Protein AF-A0A2R2X0V2-F1 (afdb_monomer)

Organism: Desmodus rotundus (NCBI:txid9430)

Secondary structure (DSSP, 8-state):
-HHHHHHHHHHHHHHHHHHHHHHHT------HHHHHHHHHHHHHHHHHHHHHHHHHHHHHHHHHH-HHHHHHHS-HHHHHHHHHHHHHHHHHHHHHHHHHHHHPPB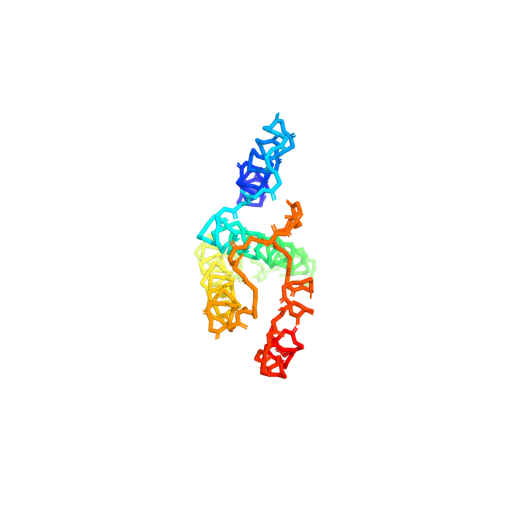SSSS----SS--HHHHHHHBSS--HHHHHHHHH-

pLDDT: mean 72.31, std 12.34, range [48.19, 90.69]

Sequence (140 aa):
LTILSCTDILFTSTTVPKALVNIQSQRRSISYAGCLAQLYFFLTFGDMDIFLLATMAYDRYLAICHPLHYTMIMNRQRCTFLVTVCWTLTSLVAMTHTFLIFRLSFCSKKIIPDFFCDLGPLMQVSCSDTQVNQLVLLFL

InterPro domains:
  IPR000276 G protein-coupled receptor, rhodopsin-like [PF00001] (3-125)
  IPR000276 G protein-coupled receptor, rhodopsin-like [PS00237] (48-64)
  IPR000725 Olfactory receptor [PR00245] (30-41)
  IPR000725 Olfactory receptor [PR00245] (67-79)
  IPR000725 Olfactory receptor [PR00245] (114-130)
  IPR017452 GPCR, rhodopsin-like, 7TM [PS50262] (1-140)

Mean predicted aligned error: 10.14 Å

Structure (mmCIF, N/CA/C/O backbone):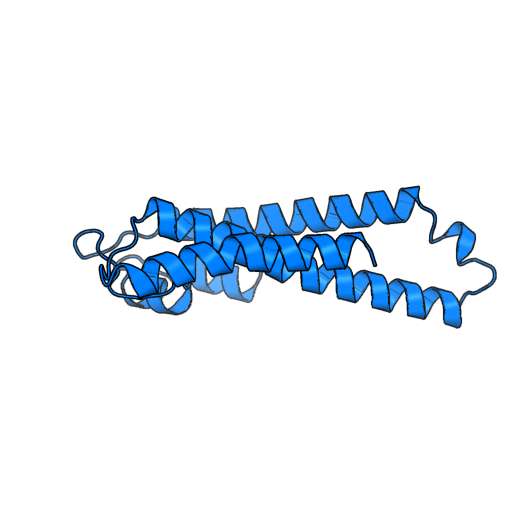
data_AF-A0A2R2X0V2-F1
#
_entry.id   AF-A0A2R2X0V2-F1
#
loop_
_atom_site.group_PDB
_atom_site.id
_atom_site.type_symbol
_atom_site.label_atom_id
_atom_site.label_alt_id
_atom_site.label_comp_id
_atom_site.label_asym_id
_atom_site.label_entity_id
_atom_site.label_seq_id
_atom_site.pdbx_PDB_ins_code
_atom_site.Cartn_x
_atom_site.Cartn_y
_atom_site.Cartn_z
_atom_site.occupancy
_atom_site.B_iso_or_equiv
_atom_site.auth_seq_id
_atom_site.auth_comp_id
_atom_site.auth_asym_id
_atom_site.auth_atom_id
_atom_site.pdbx_PDB_model_num
ATOM 1 N N . LEU A 1 1 ? 13.690 7.454 -4.985 1.00 65.56 1 LEU A N 1
ATOM 2 C CA . LEU A 1 1 ? 14.343 7.447 -3.657 1.00 65.56 1 LEU A CA 1
ATOM 3 C C . LEU A 1 1 ? 13.621 8.342 -2.646 1.00 65.56 1 LEU A C 1
ATOM 5 O O . LEU A 1 1 ? 13.151 7.809 -1.660 1.00 65.56 1 LEU A O 1
ATOM 9 N N . THR A 1 2 ? 13.431 9.645 -2.907 1.00 73.88 2 THR A N 1
ATOM 10 C CA . THR A 1 2 ? 12.785 10.589 -1.959 1.00 73.88 2 THR A CA 1
ATOM 11 C C . THR A 1 2 ? 11.380 10.174 -1.505 1.00 73.88 2 THR A C 1
ATOM 13 O O . THR A 1 2 ? 11.020 10.369 -0.353 1.00 73.88 2 THR A O 1
ATOM 16 N N . ILE A 1 3 ? 10.590 9.581 -2.405 1.00 73.69 3 ILE A N 1
ATOM 17 C CA . ILE A 1 3 ? 9.226 9.131 -2.093 1.00 73.69 3 ILE A CA 1
ATOM 18 C C . ILE A 1 3 ? 9.259 7.933 -1.139 1.00 73.69 3 ILE A C 1
ATOM 20 O O . ILE A 1 3 ? 8.534 7.953 -0.160 1.00 73.69 3 ILE A O 1
ATOM 24 N N . LEU A 1 4 ? 10.158 6.968 -1.363 1.00 75.62 4 LEU A N 1
ATOM 25 C CA . LEU A 1 4 ? 10.350 5.808 -0.484 1.00 75.62 4 LEU A CA 1
ATOM 26 C C . LEU A 1 4 ? 10.748 6.243 0.932 1.00 75.62 4 LEU A C 1
ATOM 28 O O . LEU A 1 4 ? 10.054 5.918 1.883 1.00 75.62 4 LEU A O 1
ATOM 32 N N . SER A 1 5 ? 11.759 7.111 1.058 1.00 77.62 5 SER A N 1
ATOM 33 C CA . SER A 1 5 ? 12.181 7.626 2.368 1.00 77.62 5 SER A CA 1
ATOM 34 C C . SER A 1 5 ? 11.083 8.415 3.087 1.00 77.62 5 SER A C 1
ATOM 36 O O . SER A 1 5 ? 10.989 8.374 4.309 1.00 77.62 5 SER A O 1
ATOM 38 N N . CYS A 1 6 ? 10.244 9.151 2.349 1.00 73.06 6 CYS A N 1
ATOM 39 C CA . CYS A 1 6 ? 9.087 9.811 2.947 1.00 73.06 6 CYS A CA 1
ATOM 40 C C . CYS A 1 6 ? 8.060 8.783 3.433 1.00 73.06 6 CYS A C 1
ATOM 42 O O . CYS A 1 6 ? 7.567 8.934 4.548 1.00 73.06 6 CYS A O 1
ATOM 44 N N . THR A 1 7 ? 7.765 7.749 2.639 1.00 71.81 7 THR A N 1
ATOM 45 C CA . THR A 1 7 ? 6.855 6.655 3.008 1.00 71.81 7 THR A CA 1
ATOM 46 C C . THR A 1 7 ? 7.338 5.928 4.264 1.00 71.81 7 THR A C 1
ATOM 48 O O . THR A 1 7 ? 6.541 5.757 5.178 1.00 71.81 7 THR A O 1
ATOM 51 N N . ASP A 1 8 ? 8.632 5.615 4.378 1.00 74.06 8 ASP A N 1
ATOM 52 C CA . ASP A 1 8 ? 9.235 4.992 5.568 1.00 74.06 8 ASP A CA 1
ATOM 53 C C . ASP A 1 8 ? 9.080 5.847 6.831 1.00 74.06 8 ASP A C 1
ATOM 55 O O . ASP A 1 8 ? 8.710 5.364 7.907 1.00 74.06 8 ASP A O 1
ATOM 59 N N . ILE A 1 9 ? 9.344 7.152 6.710 1.00 76.06 9 ILE A N 1
ATOM 60 C CA . ILE A 1 9 ? 9.207 8.102 7.821 1.00 76.06 9 ILE A CA 1
ATOM 61 C C . ILE A 1 9 ? 7.734 8.248 8.216 1.00 76.06 9 ILE A C 1
ATOM 63 O O . ILE A 1 9 ? 7.417 8.298 9.400 1.00 76.06 9 ILE A O 1
ATOM 67 N N . LEU A 1 10 ? 6.817 8.300 7.250 1.00 68.88 10 LEU A N 1
ATOM 68 C CA . LEU A 1 10 ? 5.376 8.348 7.502 1.00 68.88 10 LEU A CA 1
ATOM 69 C C . LEU A 1 10 ? 4.869 7.052 8.140 1.00 68.88 10 LEU A C 1
ATOM 71 O O . LEU A 1 10 ? 4.081 7.107 9.083 1.00 68.88 10 LEU A O 1
ATOM 75 N N . PHE A 1 11 ? 5.350 5.897 7.692 1.00 66.69 11 PHE A N 1
ATOM 76 C CA . PHE A 1 11 ? 5.005 4.597 8.254 1.00 66.69 11 PHE A CA 1
ATOM 77 C C . PHE A 1 11 ? 5.459 4.474 9.706 1.00 66.69 11 PHE A C 1
ATOM 79 O O . PHE A 1 11 ? 4.659 4.181 10.598 1.00 66.69 11 PHE A O 1
ATOM 86 N N . THR A 1 12 ? 6.731 4.775 9.969 1.00 68.12 12 THR A N 1
ATOM 87 C CA . THR A 1 12 ? 7.276 4.773 11.328 1.00 68.12 12 THR A CA 1
ATOM 88 C C . THR A 1 12 ? 6.577 5.824 12.189 1.00 68.12 12 THR A C 1
ATOM 90 O O . THR A 1 12 ? 6.098 5.502 13.267 1.00 68.12 12 THR A O 1
ATOM 93 N N . SER A 1 13 ? 6.377 7.047 11.703 1.00 71.38 13 SER A N 1
ATOM 94 C CA . SER A 1 13 ? 5.702 8.116 12.452 1.00 71.38 13 SER A CA 1
ATOM 95 C C . SER A 1 13 ? 4.208 7.870 12.702 1.00 71.38 13 SER A C 1
ATOM 97 O O . SER A 1 13 ? 3.654 8.397 13.657 1.00 71.38 13 SER A O 1
ATOM 99 N N . THR A 1 14 ? 3.515 7.061 11.900 1.00 62.59 14 THR A N 1
ATOM 100 C CA . THR A 1 14 ? 2.096 6.736 12.152 1.00 62.59 14 THR A CA 1
ATOM 101 C C . THR A 1 14 ? 1.929 5.501 13.035 1.00 62.59 14 THR A C 1
ATOM 103 O O . THR A 1 14 ? 1.049 5.473 13.899 1.00 62.59 14 THR A O 1
ATOM 106 N N . THR A 1 15 ? 2.804 4.509 12.879 1.00 61.62 15 THR A N 1
ATOM 107 C CA . THR A 1 15 ? 2.723 3.229 13.596 1.00 61.62 15 THR A CA 1
ATOM 108 C C . THR A 1 15 ? 3.404 3.297 14.967 1.00 61.62 15 THR A C 1
ATOM 110 O O . THR A 1 15 ? 2.848 2.842 15.969 1.00 61.62 15 THR A O 1
ATOM 113 N N . VAL A 1 16 ? 4.587 3.918 15.046 1.00 59.00 16 VAL A N 1
ATOM 114 C CA . VAL A 1 16 ? 5.446 3.939 16.242 1.00 59.00 16 VAL A CA 1
ATOM 115 C C . VAL A 1 16 ? 4.850 4.744 17.398 1.00 59.00 16 VAL A C 1
ATOM 117 O O . VAL A 1 16 ? 4.772 4.175 18.483 1.00 59.00 16 VAL A O 1
ATOM 120 N N . PRO A 1 17 ? 4.377 6.000 17.261 1.00 56.38 17 PRO A N 1
ATOM 121 C CA . PRO A 1 17 ? 3.875 6.745 18.417 1.00 56.38 17 PRO A CA 1
ATOM 122 C C . PRO A 1 17 ? 2.566 6.175 18.961 1.00 56.38 17 PRO A C 1
ATOM 124 O O . PRO A 1 17 ? 2.348 6.215 20.168 1.00 56.38 17 PRO A O 1
ATOM 127 N N . LYS A 1 18 ? 1.714 5.580 18.117 1.00 56.12 18 LYS A N 1
ATOM 128 C CA . LYS A 1 18 ? 0.516 4.866 18.582 1.00 56.12 18 LYS A CA 1
ATOM 129 C C . LYS A 1 18 ? 0.871 3.591 19.343 1.00 56.12 18 LYS A C 1
ATOM 131 O O . LYS A 1 18 ? 0.296 3.370 20.405 1.00 56.12 18 LYS A O 1
ATOM 136 N N . ALA A 1 19 ? 1.843 2.814 18.864 1.00 57.09 19 ALA A N 1
ATOM 137 C CA . ALA A 1 19 ? 2.364 1.666 19.602 1.00 57.09 19 ALA A CA 1
ATOM 138 C C . ALA A 1 19 ? 3.015 2.101 20.931 1.00 57.09 19 ALA A C 1
ATOM 140 O O . ALA A 1 19 ? 2.682 1.554 21.977 1.00 57.09 19 ALA A O 1
ATOM 141 N N . LEU A 1 20 ? 3.865 3.135 20.928 1.00 51.31 20 LEU A N 1
ATOM 142 C CA . LEU A 1 20 ? 4.584 3.636 22.110 1.00 51.31 20 LEU A CA 1
ATOM 143 C C . LEU A 1 20 ? 3.657 4.211 23.186 1.00 51.31 20 LEU A C 1
ATOM 145 O O . LEU A 1 20 ? 3.804 3.874 24.360 1.00 51.31 20 LEU A O 1
ATOM 149 N N . VAL A 1 21 ? 2.666 5.022 22.803 1.00 56.91 21 VAL A N 1
ATOM 150 C CA . VAL A 1 21 ? 1.665 5.562 23.742 1.00 56.91 21 VAL A CA 1
ATOM 151 C C . VAL A 1 21 ? 0.825 4.434 24.352 1.00 56.91 21 VAL A C 1
ATOM 153 O O . VAL A 1 21 ? 0.480 4.493 25.534 1.00 56.91 21 VAL A O 1
ATOM 156 N N . ASN A 1 22 ? 0.549 3.375 23.585 1.00 51.22 22 ASN A N 1
ATOM 157 C CA . ASN A 1 22 ? -0.170 2.202 24.075 1.00 51.22 22 ASN A CA 1
ATOM 158 C C . ASN A 1 22 ? 0.666 1.380 25.084 1.00 51.22 22 ASN A C 1
ATOM 160 O O . ASN A 1 22 ? 0.107 0.874 26.055 1.00 51.22 22 ASN A O 1
ATOM 164 N N . ILE A 1 23 ? 2.001 1.301 24.920 1.00 52.81 23 ILE A N 1
ATOM 165 C CA . ILE A 1 23 ? 2.916 0.660 25.898 1.00 52.81 23 ILE A CA 1
ATOM 166 C C . ILE A 1 23 ? 2.983 1.492 27.175 1.00 52.81 23 ILE A C 1
ATOM 168 O O . ILE A 1 23 ? 2.851 0.964 28.279 1.00 52.81 23 ILE A O 1
ATOM 172 N N . GLN A 1 24 ? 3.185 2.801 27.026 1.00 48.19 24 GLN A N 1
ATOM 173 C CA . GLN A 1 24 ? 3.485 3.692 28.142 1.00 48.19 24 GLN A CA 1
ATOM 174 C C . GLN A 1 24 ? 2.273 3.948 29.047 1.00 48.19 24 GLN A C 1
ATOM 176 O O . GLN A 1 24 ? 2.439 4.148 30.247 1.00 48.19 24 GLN A O 1
ATOM 181 N N . SER A 1 25 ? 1.048 3.907 28.510 1.00 53.66 25 SER A N 1
ATOM 182 C CA . SER A 1 25 ? -0.162 4.152 29.304 1.00 53.66 25 SER A CA 1
ATOM 183 C C . SER A 1 25 ? -0.594 2.961 30.171 1.00 53.66 25 SER A C 1
ATOM 185 O O . SER A 1 25 ? -1.514 3.135 30.973 1.00 53.66 25 SER A O 1
ATOM 187 N N . GLN A 1 26 ? -0.030 1.756 29.987 1.00 50.84 26 GLN A N 1
ATOM 188 C CA . GLN A 1 26 ? -0.424 0.508 30.674 1.00 50.84 26 GLN A CA 1
ATOM 189 C C . GLN A 1 26 ? -1.938 0.166 30.597 1.00 50.84 26 GLN A C 1
ATOM 191 O O . GLN A 1 26 ? -2.404 -0.805 31.198 1.00 50.84 26 GLN A O 1
ATOM 196 N N . ARG A 1 27 ? -2.721 0.939 29.827 1.00 48.75 27 ARG A N 1
ATOM 197 C CA . ARG A 1 27 ? -4.138 0.734 29.531 1.00 48.75 27 ARG A CA 1
ATOM 198 C C . ARG A 1 27 ? -4.238 -0.167 28.306 1.00 48.75 27 ARG A C 1
ATOM 200 O O . ARG A 1 27 ? -4.127 0.293 27.178 1.00 48.75 27 ARG A O 1
ATOM 207 N N . ARG A 1 28 ? -4.475 -1.456 28.551 1.00 52.97 28 ARG A N 1
ATOM 208 C CA . ARG A 1 28 ? -4.648 -2.532 27.555 1.00 52.97 28 ARG A CA 1
ATOM 209 C C . ARG A 1 28 ? -5.967 -2.442 26.767 1.00 52.97 28 ARG A C 1
ATOM 211 O O . ARG A 1 28 ? -6.685 -3.427 26.644 1.00 52.97 28 ARG A O 1
ATOM 218 N N . SER A 1 29 ? -6.362 -1.256 26.318 1.00 52.75 29 SER A N 1
ATOM 219 C CA . SER A 1 29 ? -7.627 -1.085 25.602 1.00 52.75 29 SER A CA 1
ATOM 220 C C . SER A 1 29 ? -7.517 0.046 24.591 1.00 52.75 29 SER A C 1
ATOM 222 O O . SER A 1 29 ? -7.661 1.222 24.937 1.00 52.75 29 SER A O 1
ATOM 224 N N . ILE A 1 30 ? -7.288 -0.313 23.331 1.00 60.72 30 ILE A N 1
ATOM 225 C CA . ILE A 1 30 ? -7.457 0.607 22.212 1.00 60.72 30 ILE A CA 1
ATOM 226 C C . ILE A 1 30 ? -8.950 0.715 21.885 1.00 60.72 30 ILE A C 1
ATOM 228 O O . ILE A 1 30 ? -9.687 -0.272 21.906 1.00 60.72 30 ILE A O 1
ATOM 232 N N . SER A 1 31 ? -9.426 1.925 21.589 1.00 65.62 31 SER A N 1
ATOM 233 C CA . SER A 1 31 ? -10.772 2.082 21.032 1.00 65.62 31 SER A CA 1
ATOM 234 C C . SER A 1 31 ? -10.848 1.365 19.684 1.00 65.62 31 SER A C 1
ATOM 236 O O . SER A 1 31 ? -9.906 1.437 18.894 1.00 65.62 31 SER A O 1
ATOM 238 N N . TYR A 1 32 ? -11.986 0.742 19.383 1.00 64.94 32 TYR A N 1
ATOM 239 C CA . TYR A 1 32 ? -12.240 0.080 18.101 1.00 64.94 32 TYR A CA 1
ATOM 240 C C . TYR A 1 32 ? -11.942 0.988 16.891 1.00 64.94 32 TYR A C 1
ATOM 242 O O . TYR A 1 32 ? -11.307 0.563 15.931 1.00 64.94 32 TYR A O 1
ATOM 250 N N . ALA A 1 33 ? -12.287 2.277 16.978 1.00 66.62 33 ALA A N 1
ATOM 251 C CA . ALA A 1 33 ? -11.960 3.255 15.937 1.00 66.62 33 ALA A CA 1
ATOM 252 C C . ALA A 1 33 ? -10.445 3.527 15.825 1.00 66.62 33 ALA A C 1
ATOM 254 O O . ALA A 1 33 ? -9.925 3.754 14.737 1.00 66.62 33 ALA A O 1
ATOM 255 N N . GLY A 1 34 ? -9.721 3.478 16.947 1.00 69.88 34 GLY A N 1
ATOM 256 C CA . GLY A 1 34 ? -8.265 3.614 16.974 1.00 69.88 34 GLY A CA 1
ATOM 257 C C . GLY A 1 34 ? -7.541 2.405 16.378 1.00 69.88 34 GLY A C 1
ATOM 258 O O . GLY A 1 34 ? -6.532 2.601 15.707 1.00 69.88 34 GLY A O 1
ATOM 259 N N . CYS A 1 35 ? -8.092 1.207 16.599 1.00 72.62 35 CYS A N 1
ATOM 260 C CA . CYS A 1 35 ? -7.669 -0.075 16.030 1.00 72.62 35 CYS A CA 1
ATOM 261 C C . CYS A 1 35 ? -7.791 -0.046 14.495 1.00 72.62 35 CYS A C 1
ATOM 263 O O . CYS A 1 35 ? -6.804 -0.241 13.792 1.00 72.62 35 CYS A O 1
ATOM 265 N N . LEU A 1 36 ? -8.977 0.317 13.983 1.00 71.50 36 LEU A N 1
ATOM 266 C CA . LEU A 1 36 ? -9.252 0.426 12.545 1.00 71.50 36 LEU A CA 1
ATOM 267 C C . LEU A 1 36 ? -8.345 1.447 11.853 1.00 71.50 36 LEU A C 1
ATOM 269 O O . LEU A 1 36 ? -7.791 1.158 10.799 1.00 71.50 36 LEU A O 1
ATOM 273 N N . ALA A 1 37 ? -8.156 2.624 12.458 1.00 74.94 37 ALA A N 1
ATOM 274 C CA . ALA A 1 37 ? -7.269 3.637 11.896 1.00 74.94 37 ALA A CA 1
ATOM 275 C C . ALA A 1 37 ? -5.814 3.145 11.822 1.00 74.94 37 ALA A C 1
ATOM 277 O O . ALA A 1 37 ? -5.160 3.331 10.803 1.00 74.94 37 ALA A O 1
ATOM 278 N N . GLN A 1 38 ? -5.309 2.501 12.881 1.00 73.12 38 GLN A N 1
ATOM 279 C CA . GLN A 1 38 ? -3.942 1.972 12.902 1.00 73.12 38 GLN A CA 1
ATOM 280 C C . GLN A 1 38 ? -3.738 0.898 11.835 1.00 73.12 38 GLN A C 1
ATOM 282 O O . GLN A 1 38 ? -2.737 0.929 11.126 1.00 73.12 38 GLN A O 1
ATOM 287 N N . LEU A 1 39 ? -4.699 -0.013 11.698 1.00 76.12 39 LEU A N 1
ATOM 288 C CA . LEU A 1 39 ? -4.628 -1.069 10.706 1.00 76.12 39 LEU A CA 1
ATOM 289 C C . LEU A 1 39 ? -4.679 -0.527 9.270 1.00 76.12 39 LEU A C 1
ATOM 291 O O . LEU A 1 39 ? -3.890 -0.951 8.432 1.00 76.12 39 LEU A 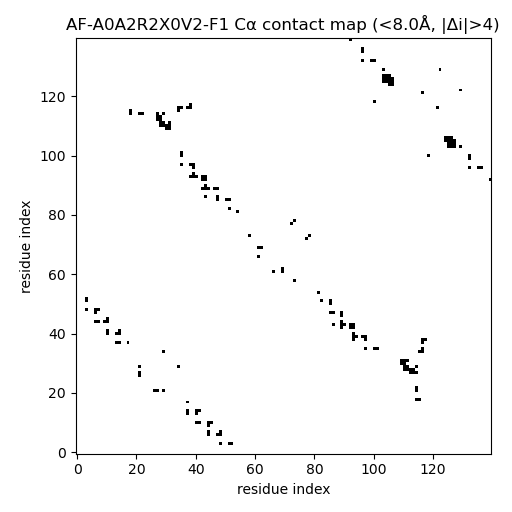O 1
ATOM 295 N N . TYR A 1 40 ? -5.553 0.448 9.002 1.00 79.62 40 TYR A N 1
ATOM 296 C CA . TYR A 1 40 ? -5.634 1.107 7.698 1.00 79.62 40 TYR A CA 1
ATOM 297 C C . TYR A 1 40 ? -4.288 1.716 7.285 1.00 79.62 40 TYR A C 1
ATOM 299 O O . TYR A 1 40 ? -3.811 1.474 6.176 1.00 79.62 40 TYR A O 1
ATOM 307 N N . PHE A 1 41 ? -3.651 2.481 8.180 1.00 78.31 41 PHE A N 1
ATOM 308 C CA . PHE A 1 41 ? -2.345 3.077 7.895 1.00 78.31 41 PHE A CA 1
ATOM 309 C C . PHE A 1 41 ? -1.262 2.014 7.729 1.00 78.31 41 PHE A C 1
ATOM 311 O O . PHE A 1 41 ? -0.466 2.116 6.800 1.00 78.31 41 PHE A O 1
ATOM 318 N N . PHE A 1 42 ? -1.254 0.990 8.584 1.00 79.50 42 PHE A N 1
ATOM 319 C CA . PHE A 1 42 ? -0.267 -0.080 8.515 1.00 79.50 42 PHE A CA 1
ATOM 320 C C . PHE A 1 42 ? -0.291 -0.795 7.158 1.00 79.50 42 PHE A C 1
ATOM 322 O O . PHE A 1 42 ? 0.749 -0.891 6.513 1.00 79.50 42 PHE A O 1
ATOM 329 N N . LEU A 1 43 ? -1.477 -1.209 6.698 1.00 81.00 43 LEU A N 1
ATOM 330 C CA . LEU A 1 43 ? -1.654 -1.845 5.390 1.00 81.00 43 LEU A CA 1
ATOM 331 C C . LEU A 1 43 ? -1.266 -0.893 4.252 1.00 81.00 43 LEU A C 1
ATOM 333 O O . LEU A 1 43 ? -0.412 -1.218 3.437 1.00 81.00 43 LEU A O 1
ATOM 337 N N . THR A 1 44 ? -1.805 0.334 4.251 1.00 82.56 44 THR A N 1
ATOM 338 C CA . THR A 1 44 ? -1.560 1.301 3.165 1.00 82.56 44 THR A CA 1
ATOM 339 C C . THR A 1 44 ? -0.069 1.582 2.973 1.00 82.56 44 THR A C 1
ATOM 341 O O . THR A 1 44 ? 0.416 1.624 1.844 1.00 82.56 44 THR A O 1
ATOM 344 N N . PHE A 1 45 ? 0.663 1.816 4.063 1.00 80.56 45 PHE A N 1
ATOM 345 C CA . PHE A 1 45 ? 2.082 2.153 4.003 1.00 80.56 45 PHE A CA 1
ATOM 346 C C . PHE A 1 45 ? 2.976 0.930 3.779 1.00 80.56 45 PHE A C 1
ATOM 348 O O . PHE A 1 45 ? 3.943 1.047 3.030 1.00 80.56 45 PHE A O 1
ATOM 355 N N . GLY A 1 46 ? 2.648 -0.220 4.379 1.00 82.06 46 GLY A N 1
ATOM 356 C CA . GLY A 1 46 ? 3.381 -1.469 4.162 1.00 82.06 46 GLY A CA 1
ATOM 357 C C . GLY A 1 46 ? 3.319 -1.914 2.702 1.00 82.06 46 GLY A C 1
ATOM 358 O O . GLY A 1 46 ? 4.354 -2.153 2.083 1.00 82.06 46 GLY A O 1
ATOM 359 N N . ASP A 1 47 ? 2.123 -1.907 2.112 1.00 84.44 47 ASP A N 1
ATOM 360 C CA . ASP A 1 47 ? 1.950 -2.227 0.695 1.00 84.44 47 ASP A CA 1
ATOM 361 C C . ASP A 1 47 ? 2.661 -1.196 -0.192 1.00 84.44 47 ASP A C 1
ATOM 363 O O . ASP A 1 47 ? 3.282 -1.544 -1.199 1.00 84.44 47 ASP A O 1
ATOM 367 N N . MET A 1 48 ? 2.615 0.089 0.185 1.00 84.19 48 MET A N 1
ATOM 368 C CA . MET A 1 48 ? 3.265 1.152 -0.585 1.00 84.19 48 MET A CA 1
ATOM 369 C C . MET A 1 48 ? 4.772 0.984 -0.647 1.00 84.19 48 MET A C 1
ATOM 371 O O . MET A 1 48 ? 5.353 1.231 -1.703 1.00 84.19 48 MET A O 1
ATOM 375 N N . ASP A 1 49 ? 5.399 0.568 0.449 1.00 84.31 49 ASP A N 1
ATOM 376 C CA . ASP A 1 49 ? 6.830 0.285 0.480 1.00 84.31 49 ASP A CA 1
ATOM 377 C C . ASP A 1 49 ? 7.195 -0.833 -0.509 1.00 84.31 49 ASP A C 1
ATOM 379 O O . ASP A 1 49 ? 8.054 -0.650 -1.376 1.00 84.31 49 ASP A O 1
ATOM 383 N N . ILE A 1 50 ? 6.441 -1.938 -0.485 1.00 85.69 50 ILE A N 1
ATOM 384 C CA . ILE A 1 50 ? 6.635 -3.087 -1.382 1.00 85.69 50 ILE A CA 1
ATOM 385 C C . ILE A 1 50 ? 6.463 -2.678 -2.849 1.00 85.69 50 ILE A C 1
ATOM 387 O O . ILE A 1 50 ? 7.315 -2.990 -3.689 1.00 85.69 50 ILE A O 1
ATOM 391 N N . PHE A 1 51 ? 5.393 -1.950 -3.182 1.00 84.88 51 PHE A N 1
ATOM 392 C CA . PHE A 1 51 ? 5.181 -1.472 -4.548 1.00 84.88 51 PHE A CA 1
ATOM 393 C C . PHE A 1 51 ? 6.282 -0.503 -4.983 1.00 84.88 51 PHE A C 1
ATOM 395 O O . PHE A 1 51 ? 6.787 -0.611 -6.102 1.00 84.88 51 PHE A O 1
ATOM 402 N N . LEU A 1 52 ? 6.709 0.421 -4.119 1.00 85.19 52 LEU A N 1
ATOM 403 C CA . LEU A 1 52 ? 7.790 1.350 -4.439 1.00 85.19 52 LEU A CA 1
ATOM 404 C C . LEU A 1 52 ? 9.118 0.611 -4.653 1.00 85.19 52 LEU A C 1
ATOM 406 O O . LEU A 1 52 ? 9.809 0.906 -5.630 1.00 85.19 52 LEU A O 1
ATOM 410 N N . LEU A 1 53 ? 9.446 -0.390 -3.836 1.00 88.00 53 LEU A N 1
ATOM 411 C CA . LEU A 1 53 ? 10.610 -1.257 -4.037 1.00 88.00 53 LEU A CA 1
ATOM 412 C C . LEU A 1 53 ? 10.538 -2.005 -5.375 1.00 88.00 53 LEU A C 1
ATOM 414 O O . LEU A 1 53 ? 11.513 -2.000 -6.130 1.00 88.00 53 LEU A O 1
ATOM 418 N N . ALA A 1 54 ? 9.378 -2.568 -5.723 1.00 88.06 54 ALA A N 1
ATOM 419 C CA . ALA A 1 54 ? 9.166 -3.227 -7.011 1.00 88.06 54 ALA A CA 1
ATOM 420 C C . ALA A 1 54 ? 9.356 -2.255 -8.188 1.00 88.06 54 ALA A C 1
ATOM 422 O O . ALA A 1 54 ? 10.036 -2.585 -9.161 1.00 88.06 54 ALA A O 1
ATOM 423 N N . THR A 1 55 ? 8.833 -1.027 -8.092 1.00 86.69 55 THR A N 1
ATOM 424 C CA . THR A 1 55 ? 9.052 -0.009 -9.135 1.00 86.69 55 THR A CA 1
ATOM 425 C C . THR A 1 55 ? 10.516 0.404 -9.258 1.00 86.69 55 THR A C 1
ATOM 427 O O . THR A 1 55 ? 10.987 0.603 -10.376 1.00 86.69 55 THR A O 1
ATOM 430 N N . MET A 1 56 ? 11.270 0.477 -8.154 1.00 87.56 56 MET A N 1
ATOM 431 C CA . MET A 1 56 ? 12.713 0.735 -8.201 1.00 87.56 56 MET A CA 1
ATOM 432 C C . MET A 1 56 ? 13.489 -0.430 -8.820 1.00 87.56 56 MET A C 1
ATOM 434 O O . MET A 1 56 ? 14.413 -0.203 -9.599 1.00 87.56 56 MET A O 1
ATOM 438 N N . ALA A 1 57 ? 13.115 -1.673 -8.515 1.00 88.88 57 ALA A N 1
ATOM 439 C CA . ALA A 1 57 ? 13.712 -2.848 -9.142 1.00 88.88 57 ALA A CA 1
ATOM 440 C C . ALA A 1 57 ? 13.436 -2.868 -10.655 1.00 88.88 57 ALA A C 1
ATOM 442 O O . ALA A 1 57 ? 14.343 -3.109 -11.452 1.00 88.88 57 ALA A O 1
ATOM 443 N N . TYR A 1 58 ? 12.209 -2.529 -11.056 1.00 86.31 58 TYR A N 1
ATOM 444 C CA . TYR A 1 58 ? 11.818 -2.411 -12.458 1.00 86.31 58 TYR A CA 1
ATOM 445 C C . TYR A 1 58 ? 12.563 -1.280 -13.186 1.00 86.31 58 TYR A C 1
ATOM 447 O O . TYR A 1 58 ? 13.032 -1.467 -14.307 1.00 86.31 58 TYR A O 1
ATOM 455 N N . ASP A 1 59 ? 12.745 -0.131 -12.532 1.00 86.31 59 ASP A N 1
ATOM 456 C CA . ASP A 1 59 ? 13.579 0.973 -13.019 1.00 86.31 59 ASP A CA 1
ATOM 457 C C . ASP A 1 59 ? 15.015 0.511 -13.308 1.00 86.31 59 ASP A C 1
ATOM 459 O O . ASP A 1 59 ? 15.525 0.706 -14.413 1.00 86.31 59 ASP A O 1
ATOM 463 N N . ARG A 1 60 ? 15.648 -0.179 -12.347 1.00 88.69 60 ARG A N 1
ATOM 464 C CA . ARG A 1 60 ? 16.998 -0.740 -12.517 1.00 88.69 60 ARG A CA 1
ATOM 465 C C . ARG A 1 60 ? 17.061 -1.770 -13.644 1.00 88.69 60 ARG A C 1
ATOM 467 O O . ARG A 1 60 ? 18.019 -1.755 -14.412 1.00 88.69 60 ARG A O 1
ATOM 474 N N . TYR A 1 61 ? 16.050 -2.625 -13.773 1.00 88.06 61 TYR A N 1
ATOM 475 C CA . TYR A 1 61 ? 15.964 -3.608 -14.852 1.00 88.06 61 TYR A CA 1
ATOM 476 C C . TYR A 1 61 ? 15.903 -2.937 -16.233 1.00 88.06 61 TYR A C 1
ATOM 478 O O . TYR A 1 61 ? 16.695 -3.265 -17.118 1.00 88.06 61 TYR A O 1
ATOM 486 N N . LEU A 1 62 ? 15.025 -1.943 -16.410 1.00 86.31 62 LEU A N 1
ATOM 487 C CA . LEU A 1 62 ? 14.897 -1.213 -17.673 1.00 86.31 62 LEU A CA 1
ATOM 488 C C . LEU A 1 62 ? 16.169 -0.443 -18.041 1.00 86.31 62 LEU A C 1
ATOM 490 O O . LEU A 1 62 ? 16.525 -0.391 -19.218 1.00 86.31 62 LEU A O 1
ATOM 494 N N . ALA A 1 63 ? 16.864 0.131 -17.055 1.00 87.56 63 ALA A N 1
ATOM 495 C CA . ALA A 1 63 ? 18.122 0.836 -17.286 1.00 87.56 63 ALA A CA 1
ATOM 496 C C . ALA A 1 63 ? 19.220 -0.093 -17.838 1.00 87.56 63 ALA A C 1
ATOM 498 O O . ALA A 1 63 ? 20.017 0.336 -18.670 1.00 87.56 63 ALA A O 1
ATOM 499 N N . ILE A 1 64 ? 19.247 -1.358 -17.399 1.00 90.69 64 ILE A N 1
ATOM 500 C CA . ILE A 1 64 ? 20.242 -2.357 -17.821 1.00 90.69 64 ILE A CA 1
ATOM 501 C C . ILE A 1 64 ? 19.864 -2.978 -19.171 1.00 90.69 64 ILE A C 1
ATOM 503 O O . ILE A 1 64 ? 20.700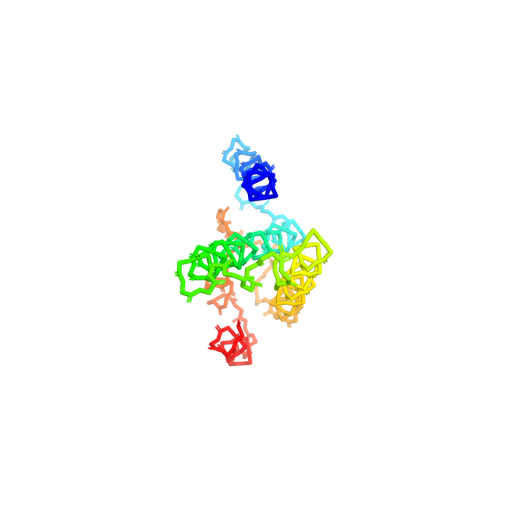 -3.051 -20.070 1.00 90.69 64 ILE A O 1
ATOM 507 N N . CYS A 1 65 ? 18.617 -3.426 -19.332 1.00 90.12 65 CYS A N 1
ATOM 508 C CA . CYS A 1 65 ? 18.192 -4.168 -20.521 1.00 90.12 65 CYS A CA 1
ATOM 509 C C . CYS A 1 65 ? 17.848 -3.266 -21.718 1.00 90.12 65 CYS A C 1
ATOM 511 O O . CYS A 1 65 ? 17.989 -3.695 -22.863 1.00 90.12 65 CYS A O 1
ATOM 513 N N . HIS A 1 66 ? 17.421 -2.019 -21.483 1.00 86.00 66 HIS A N 1
ATOM 514 C CA . HIS A 1 66 ? 16.959 -1.105 -22.535 1.00 86.00 66 HIS A CA 1
ATOM 515 C C . HIS A 1 66 ? 17.487 0.337 -22.377 1.00 86.00 66 HIS A C 1
ATOM 517 O O . HIS A 1 66 ? 16.698 1.287 -22.387 1.00 86.00 66 HIS A O 1
ATOM 523 N N . PRO A 1 67 ? 18.816 0.553 -22.314 1.00 82.88 67 PRO A N 1
ATOM 524 C CA . PRO A 1 67 ? 19.404 1.860 -22.003 1.00 82.88 67 PRO A CA 1
ATOM 525 C C . PRO A 1 67 ? 19.008 2.976 -22.986 1.00 82.88 67 PRO A C 1
ATOM 527 O O . PRO A 1 67 ? 18.768 4.102 -22.559 1.00 82.88 67 PRO A O 1
ATOM 530 N N . LEU A 1 68 ? 18.868 2.680 -24.289 1.00 83.50 68 LEU A N 1
ATOM 531 C CA . LEU A 1 68 ? 18.482 3.688 -25.294 1.00 83.50 68 LEU A CA 1
ATOM 532 C C . LEU A 1 68 ? 17.009 4.122 -25.211 1.00 83.50 68 LEU A C 1
ATOM 534 O O . LEU A 1 68 ? 16.685 5.234 -25.615 1.00 83.50 68 LEU A O 1
ATOM 538 N N . HIS A 1 69 ? 16.116 3.264 -24.712 1.00 83.50 69 HIS A N 1
ATOM 539 C CA . HIS A 1 69 ? 14.685 3.576 -24.579 1.00 83.50 69 HIS A CA 1
ATOM 540 C C . HIS A 1 69 ? 14.297 3.960 -23.148 1.00 83.50 69 HIS A C 1
ATOM 542 O O . HIS A 1 69 ? 13.190 4.446 -22.917 1.00 83.50 69 HIS A O 1
ATOM 548 N N . TYR A 1 70 ? 15.205 3.793 -22.188 1.00 81.50 70 TYR A N 1
ATOM 549 C CA . TYR A 1 70 ? 14.962 4.047 -20.775 1.00 81.50 70 TYR A CA 1
ATOM 550 C C . TYR A 1 70 ? 14.443 5.463 -20.501 1.00 81.50 70 TYR A C 1
ATOM 552 O O . TYR A 1 70 ? 13.457 5.618 -19.791 1.00 81.50 70 TYR A O 1
ATOM 560 N N . THR A 1 71 ? 15.033 6.499 -21.100 1.00 76.94 71 THR A N 1
ATOM 561 C CA . THR A 1 71 ? 14.606 7.897 -20.890 1.00 76.94 71 THR A CA 1
ATOM 562 C C . THR A 1 71 ? 13.237 8.209 -21.499 1.00 76.94 71 THR A C 1
ATOM 564 O O . THR A 1 71 ? 12.533 9.089 -21.004 1.00 76.94 71 THR A O 1
ATOM 567 N N . MET A 1 72 ? 12.829 7.474 -22.539 1.00 78.38 72 MET A N 1
ATOM 568 C CA . MET A 1 72 ? 11.490 7.576 -23.127 1.00 78.38 72 MET A CA 1
ATOM 569 C C . MET A 1 72 ? 10.446 6.845 -22.266 1.00 78.38 72 MET A C 1
ATOM 571 O O . MET A 1 72 ? 9.329 7.332 -22.094 1.00 78.38 72 MET A O 1
ATOM 575 N N . ILE A 1 73 ? 10.814 5.689 -21.704 1.00 76.56 73 ILE A N 1
ATOM 576 C CA . ILE A 1 73 ? 9.930 4.849 -20.884 1.00 76.56 73 ILE A CA 1
ATOM 577 C C . ILE A 1 73 ? 9.777 5.427 -19.467 1.00 76.56 73 ILE A C 1
ATOM 579 O O . ILE A 1 73 ? 8.665 5.496 -18.941 1.00 76.56 73 ILE A O 1
ATOM 583 N N . MET A 1 74 ? 10.872 5.881 -18.858 1.00 79.25 74 MET A N 1
ATOM 584 C CA . MET A 1 74 ? 10.949 6.335 -17.472 1.00 79.25 74 MET A CA 1
ATOM 585 C C . MET A 1 74 ? 11.168 7.852 -17.389 1.00 79.25 74 MET A C 1
ATOM 587 O O . MET A 1 74 ? 12.259 8.347 -17.111 1.00 79.25 74 MET A O 1
ATOM 591 N N . ASN A 1 75 ? 10.092 8.607 -17.619 1.00 84.62 75 ASN A N 1
ATOM 592 C CA . ASN A 1 75 ? 10.061 10.062 -17.436 1.00 84.62 75 ASN A CA 1
ATOM 593 C C . ASN A 1 75 ? 9.425 10.442 -16.080 1.00 84.62 75 ASN A C 1
ATOM 595 O O . ASN A 1 75 ? 8.653 9.676 -15.500 1.00 84.62 75 ASN A O 1
ATOM 599 N N . ARG A 1 76 ? 9.668 11.667 -15.597 1.00 79.88 76 ARG A N 1
ATOM 600 C CA . ARG A 1 76 ? 9.083 12.240 -14.373 1.00 79.88 76 ARG A CA 1
ATOM 601 C C . ARG A 1 76 ? 7.565 12.057 -14.309 1.00 79.88 76 ARG A C 1
ATOM 603 O O . ARG A 1 76 ? 7.064 11.666 -13.263 1.00 79.88 76 ARG A O 1
ATOM 610 N N . GLN A 1 77 ? 6.866 12.267 -15.429 1.00 85.31 77 GLN A N 1
ATOM 611 C CA . GLN A 1 77 ? 5.414 12.071 -15.542 1.00 85.31 77 GLN A CA 1
ATOM 612 C C . GLN A 1 77 ? 4.986 10.616 -15.301 1.00 85.31 77 GLN A C 1
ATOM 614 O O . GLN A 1 77 ? 3.989 10.364 -14.626 1.00 85.31 77 GLN A O 1
ATOM 619 N N . ARG A 1 78 ? 5.748 9.647 -15.824 1.00 83.00 78 ARG A N 1
ATOM 620 C CA . ARG A 1 78 ? 5.496 8.217 -15.599 1.00 83.00 78 ARG A CA 1
ATOM 621 C C . ARG A 1 78 ? 5.772 7.844 -14.152 1.00 83.00 78 ARG A C 1
ATOM 623 O O . ARG A 1 78 ? 4.956 7.162 -13.554 1.00 83.00 78 ARG A O 1
ATOM 630 N N . CYS A 1 79 ? 6.851 8.358 -13.568 1.00 83.88 79 CYS A N 1
ATOM 631 C CA . CYS A 1 79 ? 7.171 8.131 -12.162 1.00 83.88 79 CYS A CA 1
ATOM 632 C C . CYS A 1 79 ? 6.062 8.669 -11.239 1.00 83.88 79 CYS A C 1
ATOM 634 O O . CYS A 1 79 ? 5.593 7.949 -10.364 1.00 83.88 79 CYS A O 1
ATOM 636 N N . THR A 1 80 ? 5.557 9.887 -11.485 1.00 83.94 80 THR A N 1
ATOM 637 C CA . THR A 1 80 ? 4.400 10.420 -10.745 1.00 83.94 80 THR A CA 1
ATOM 638 C C . THR A 1 80 ? 3.142 9.589 -10.963 1.00 83.94 80 THR A C 1
ATOM 640 O O . THR A 1 80 ? 2.430 9.321 -10.002 1.00 83.94 80 THR A O 1
ATOM 643 N N . PHE A 1 81 ? 2.894 9.132 -12.193 1.00 87.56 81 PHE A N 1
ATOM 644 C CA . PHE A 1 81 ? 1.755 8.269 -12.501 1.00 87.56 81 PHE A CA 1
ATOM 645 C C . PHE A 1 81 ? 1.833 6.928 -11.754 1.00 87.56 81 PHE A C 1
ATOM 647 O O . PHE A 1 81 ? 0.870 6.537 -11.102 1.00 87.56 81 PHE A O 1
ATOM 654 N N . LEU A 1 82 ? 2.988 6.255 -11.769 1.00 85.81 82 LEU A N 1
ATOM 655 C CA . LEU A 1 82 ? 3.208 5.016 -11.020 1.00 85.81 82 LEU A CA 1
ATOM 656 C C . LEU A 1 82 ? 2.961 5.215 -9.524 1.00 85.81 82 LEU A C 1
ATOM 658 O O . LEU A 1 82 ? 2.222 4.442 -8.934 1.00 85.81 82 LEU A O 1
ATOM 662 N N . VAL A 1 83 ? 3.485 6.289 -8.931 1.00 86.50 83 VAL A N 1
ATOM 663 C CA . VAL A 1 83 ? 3.263 6.594 -7.508 1.00 86.50 83 VAL A CA 1
ATOM 664 C C . VAL A 1 83 ? 1.780 6.810 -7.208 1.00 86.50 83 VAL A C 1
ATOM 666 O O . VAL A 1 83 ? 1.283 6.296 -6.209 1.00 86.50 83 VAL A O 1
ATOM 669 N N . THR A 1 84 ? 1.050 7.525 -8.071 1.00 87.62 84 THR A N 1
ATOM 670 C CA . THR A 1 84 ? -0.401 7.694 -7.896 1.00 87.62 84 THR A CA 1
ATOM 671 C C . THR A 1 84 ? -1.163 6.377 -8.027 1.00 87.62 84 THR A C 1
ATOM 673 O O . THR A 1 84 ? -2.102 6.136 -7.271 1.00 87.62 84 THR A O 1
ATOM 676 N N . VAL A 1 85 ? -0.748 5.494 -8.938 1.00 89.62 85 VAL A N 1
ATOM 677 C CA . VAL A 1 85 ? -1.350 4.166 -9.101 1.00 89.62 85 VAL A CA 1
ATOM 678 C C . VAL A 1 85 ? -1.069 3.296 -7.879 1.00 89.62 85 VAL A C 1
ATOM 680 O O . VAL A 1 85 ? -2.004 2.719 -7.337 1.00 89.62 85 VAL A O 1
ATOM 683 N N . CYS A 1 86 ? 0.170 3.263 -7.385 1.00 87.56 86 CYS A N 1
ATOM 684 C CA . CYS A 1 86 ? 0.508 2.563 -6.149 1.00 87.56 86 CYS A CA 1
ATOM 685 C C . CYS A 1 86 ? -0.344 3.091 -4.990 1.00 87.56 86 CYS A C 1
ATOM 687 O O . CYS A 1 86 ? -1.027 2.310 -4.343 1.00 87.56 86 CYS A O 1
ATOM 689 N N . TRP A 1 87 ? -0.408 4.414 -4.800 1.00 86.81 87 TRP A N 1
ATOM 690 C CA . TRP A 1 87 ? -1.185 5.021 -3.714 1.00 86.81 87 TRP A CA 1
ATOM 691 C C . TRP A 1 87 ? -2.670 4.665 -3.775 1.00 86.81 87 TRP A C 1
ATOM 693 O O . TRP A 1 87 ? -3.284 4.351 -2.757 1.00 86.81 87 TRP A O 1
ATOM 703 N N . THR A 1 88 ? -3.266 4.727 -4.965 1.00 88.94 88 THR A N 1
ATOM 704 C CA . THR A 1 88 ? -4.684 4.388 -5.142 1.00 88.94 88 THR A CA 1
ATOM 705 C C . THR A 1 88 ? -4.943 2.905 -4.905 1.00 88.94 88 THR A C 1
ATOM 707 O O . THR A 1 88 ? -5.910 2.577 -4.223 1.00 88.94 88 THR A O 1
ATOM 710 N N . LEU A 1 89 ? -4.070 2.023 -5.397 1.00 88.06 89 LEU A N 1
ATOM 711 C CA . LEU A 1 89 ? -4.196 0.581 -5.214 1.00 88.06 89 LEU A CA 1
ATOM 712 C C . LEU A 1 89 ? -4.085 0.191 -3.737 1.00 88.06 89 LEU A C 1
ATOM 714 O O . LEU A 1 89 ? -4.986 -0.463 -3.221 1.00 88.06 89 LEU A O 1
ATOM 718 N N . THR A 1 90 ? -3.050 0.650 -3.034 1.00 86.69 90 THR A N 1
ATOM 719 C CA . THR A 1 90 ? -2.862 0.331 -1.609 1.00 86.69 90 THR A CA 1
ATOM 720 C C . THR A 1 90 ? -3.957 0.919 -0.732 1.00 86.69 90 THR A C 1
ATOM 722 O O . THR A 1 90 ? -4.426 0.261 0.191 1.00 86.69 90 THR A O 1
ATOM 725 N N . SER A 1 91 ? -4.439 2.126 -1.048 1.00 85.19 91 SER A N 1
ATOM 726 C CA . SER A 1 91 ? -5.572 2.725 -0.333 1.00 85.19 91 SER A CA 1
ATOM 727 C C . SER A 1 91 ? -6.853 1.911 -0.525 1.00 85.19 91 SER A C 1
ATOM 729 O O . SER A 1 91 ? -7.613 1.732 0.425 1.00 85.19 91 SER A O 1
ATOM 731 N N . LEU A 1 92 ? -7.106 1.401 -1.737 1.00 87.38 92 LEU A N 1
ATOM 732 C CA . LEU A 1 92 ? -8.253 0.530 -2.010 1.00 87.38 92 LEU A CA 1
ATOM 733 C C . LEU A 1 92 ? -8.139 -0.789 -1.239 1.00 87.38 92 LEU A C 1
ATOM 735 O O . LEU A 1 92 ? -9.091 -1.159 -0.555 1.00 87.38 92 LEU A O 1
ATOM 739 N N . VAL A 1 93 ? -6.976 -1.446 -1.286 1.00 86.69 93 VAL A N 1
ATOM 740 C CA . VAL A 1 93 ? -6.678 -2.681 -0.537 1.00 86.69 93 VAL A CA 1
ATOM 741 C C . VAL A 1 93 ? -6.916 -2.458 0.960 1.00 86.69 93 VAL A C 1
ATOM 743 O O . VAL A 1 93 ? -7.791 -3.090 1.558 1.00 86.69 93 VAL A O 1
ATOM 746 N N . ALA A 1 94 ? -6.258 -1.463 1.555 1.00 84.75 94 ALA A N 1
ATOM 747 C CA . ALA A 1 94 ? -6.409 -1.135 2.968 1.00 84.75 94 ALA A CA 1
ATOM 748 C C . ALA A 1 94 ? -7.860 -0.800 3.344 1.00 84.75 94 ALA A C 1
ATOM 750 O O . ALA A 1 94 ? -8.346 -1.232 4.394 1.00 84.75 94 ALA A O 1
ATOM 751 N N . MET A 1 95 ? -8.589 -0.071 2.491 1.00 82.88 95 MET A N 1
ATOM 752 C CA . MET A 1 95 ? -9.993 0.258 2.733 1.00 82.88 95 MET A CA 1
ATOM 753 C C . MET A 1 95 ? -10.888 -0.984 2.678 1.00 82.88 95 MET A C 1
ATOM 755 O O . MET A 1 95 ? -11.784 -1.104 3.513 1.00 82.88 95 MET A O 1
ATOM 759 N N . THR A 1 96 ? -10.633 -1.932 1.769 1.00 81.69 96 THR A N 1
ATOM 760 C CA . THR A 1 96 ? -11.386 -3.197 1.707 1.00 81.69 96 THR A CA 1
ATOM 761 C C . THR A 1 96 ? -11.168 -4.059 2.949 1.00 81.69 96 THR A C 1
ATOM 763 O O . THR A 1 96 ? -12.154 -4.482 3.556 1.00 81.69 96 THR A O 1
ATOM 766 N N . HIS A 1 97 ? -9.922 -4.230 3.405 1.00 80.00 97 HIS A N 1
ATOM 767 C CA . HIS A 1 97 ? -9.626 -4.942 4.653 1.00 80.00 97 HIS A CA 1
ATOM 768 C C . HIS A 1 97 ? -10.250 -4.250 5.866 1.00 80.00 97 HIS A C 1
ATOM 770 O O . HIS A 1 97 ? -10.910 -4.890 6.685 1.00 80.00 97 HIS A O 1
ATOM 776 N N . THR A 1 98 ? -10.114 -2.925 5.959 1.00 76.25 98 THR A N 1
ATOM 777 C CA . THR A 1 98 ? -10.693 -2.141 7.060 1.00 76.25 98 THR A CA 1
ATOM 778 C C . THR A 1 98 ? -12.219 -2.248 7.069 1.00 76.25 98 THR A C 1
ATOM 780 O O . THR A 1 98 ? -12.825 -2.412 8.127 1.00 76.25 98 THR A O 1
AT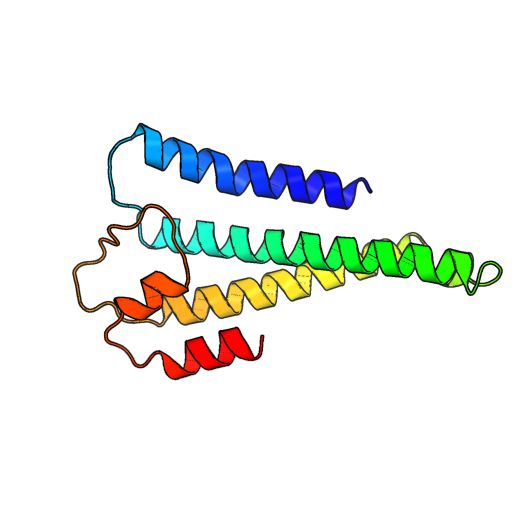OM 783 N N . PHE A 1 99 ? -12.855 -2.203 5.895 1.00 76.81 99 PHE A N 1
ATOM 784 C CA . PHE A 1 99 ? -14.300 -2.349 5.757 1.00 76.81 99 PHE A CA 1
ATOM 785 C C . PHE A 1 99 ? -14.777 -3.751 6.137 1.00 76.81 99 PHE A C 1
ATOM 787 O O . PHE A 1 99 ? -15.773 -3.879 6.847 1.00 76.81 99 PHE A O 1
ATOM 794 N N . LEU A 1 100 ? -14.076 -4.808 5.724 1.00 73.12 100 LEU A N 1
ATOM 795 C CA . LEU A 1 100 ? -14.455 -6.163 6.118 1.00 73.12 100 LEU A CA 1
ATOM 796 C C . LEU A 1 100 ? -14.368 -6.358 7.633 1.00 73.12 100 LEU A C 1
ATOM 798 O O . LEU A 1 100 ? -15.274 -6.931 8.234 1.00 73.12 100 LEU A O 1
ATOM 802 N N . ILE A 1 101 ? -13.336 -5.810 8.267 1.00 69.88 101 ILE A N 1
ATOM 803 C CA . ILE A 1 101 ? -13.184 -5.851 9.725 1.00 69.88 101 ILE A CA 1
ATOM 804 C C . ILE A 1 101 ? -14.251 -5.012 10.422 1.00 69.88 101 ILE A C 1
ATOM 806 O O . ILE A 1 101 ? -14.734 -5.393 11.488 1.00 69.88 101 ILE A O 1
ATOM 810 N N . PHE A 1 102 ? -14.667 -3.900 9.811 1.00 69.00 102 PHE A N 1
ATOM 811 C CA . PHE A 1 102 ? -15.815 -3.128 10.277 1.00 69.00 102 PHE A CA 1
ATOM 812 C C . PHE A 1 102 ? -17.117 -3.945 10.260 1.00 69.00 102 PHE A C 1
ATOM 814 O O . PHE A 1 102 ? -17.995 -3.741 11.097 1.00 69.00 102 PHE A O 1
ATOM 821 N N . ARG A 1 103 ? -17.249 -4.885 9.317 1.00 68.38 103 ARG A N 1
ATOM 822 C CA . ARG A 1 103 ? -18.420 -5.765 9.181 1.00 68.38 103 ARG A CA 1
ATOM 823 C C . ARG A 1 103 ? -18.393 -6.967 10.127 1.00 68.38 103 ARG A C 1
ATOM 825 O O . ARG A 1 103 ? -19.442 -7.581 10.314 1.00 68.38 103 ARG A O 1
ATOM 832 N N . LEU A 1 104 ? -17.249 -7.304 10.727 1.00 67.62 104 LEU A N 1
ATOM 833 C CA . LEU A 1 104 ? -17.160 -8.386 11.709 1.00 67.62 104 LEU A CA 1
ATOM 834 C C . LEU A 1 104 ? -17.910 -8.007 12.997 1.00 67.62 104 LEU A C 1
ATOM 836 O O . LEU A 1 104 ? -17.646 -6.981 13.625 1.00 67.62 104 LEU A O 1
ATOM 840 N N . SER A 1 105 ? -18.833 -8.871 13.422 1.00 60.56 105 SER A N 1
ATOM 841 C CA . SER A 1 105 ? -19.498 -8.770 14.721 1.00 60.56 105 SER A CA 1
ATOM 842 C C . SER A 1 105 ? -18.679 -9.493 15.799 1.00 60.56 105 SER A C 1
ATOM 844 O O . SER A 1 105 ? -18.353 -10.680 15.700 1.00 60.56 105 SER A O 1
ATOM 846 N N . PHE A 1 106 ? -18.327 -8.761 16.857 1.00 65.06 106 PHE A N 1
ATOM 847 C CA . PHE A 1 106 ? -17.588 -9.300 18.001 1.00 65.06 106 PHE A CA 1
ATOM 848 C C . PHE A 1 106 ? -18.557 -9.804 19.072 1.00 65.06 106 PHE A C 1
ATOM 850 O O . PHE A 1 106 ? -19.506 -9.110 19.433 1.00 65.06 106 PHE A O 1
ATOM 857 N N . CYS A 1 107 ? -18.298 -11.004 19.596 1.00 62.00 107 CYS A N 1
ATOM 858 C CA . CYS A 1 107 ? -19.177 -11.672 20.560 1.00 62.00 107 CYS A CA 1
ATOM 859 C C . CYS A 1 107 ? -19.108 -11.109 21.985 1.00 62.00 107 CYS A C 1
ATOM 861 O O . CYS A 1 107 ? -20.010 -11.332 22.787 1.00 62.00 107 CYS A O 1
ATOM 863 N N . SER A 1 108 ? -18.037 -10.386 22.319 1.00 56.41 108 SER A N 1
ATOM 864 C CA . SER A 1 108 ? -17.820 -9.822 23.652 1.00 56.41 108 SER A CA 1
ATOM 865 C C . SER A 1 108 ? -17.675 -8.303 23.589 1.00 56.41 108 SER A C 1
ATOM 867 O O . SER A 1 108 ? -17.306 -7.740 22.557 1.00 56.41 108 SER A O 1
ATOM 869 N N . LYS A 1 109 ? -17.999 -7.625 24.698 1.00 53.25 109 LYS A N 1
ATOM 870 C CA . LYS A 1 109 ? -17.991 -6.158 24.841 1.00 53.25 109 LYS A CA 1
ATOM 871 C C . LYS A 1 109 ? -16.668 -5.568 24.336 1.00 53.25 109 LYS A C 1
ATOM 873 O O . LYS A 1 109 ? -15.713 -5.624 25.090 1.00 53.25 109 LYS A O 1
ATOM 878 N N . LYS A 1 110 ? -16.645 -5.010 23.111 1.00 54.22 110 LYS A N 1
ATOM 879 C CA . LYS A 1 110 ? -15.731 -4.009 22.481 1.00 54.22 110 LYS A CA 1
ATOM 880 C C . LYS A 1 110 ? -14.354 -3.714 23.136 1.00 54.22 110 LYS A C 1
ATOM 882 O O . LYS A 1 110 ? -13.888 -2.579 23.088 1.00 54.22 110 LYS A O 1
ATOM 887 N N . ILE A 1 111 ? -13.696 -4.685 23.750 1.00 50.69 111 ILE A N 1
ATOM 888 C CA . ILE A 1 111 ? -12.432 -4.541 24.471 1.00 50.69 111 ILE A CA 1
ATOM 889 C C . ILE A 1 111 ? -11.551 -5.662 23.941 1.00 50.69 111 ILE A C 1
ATOM 891 O O . ILE A 1 111 ? -11.663 -6.812 24.356 1.00 50.69 111 ILE A O 1
ATOM 895 N N . ILE A 1 112 ? -10.743 -5.315 22.943 1.00 55.69 112 ILE A N 1
ATOM 896 C CA . ILE A 1 112 ? -9.737 -6.195 22.355 1.00 55.69 112 ILE A CA 1
ATOM 897 C C . ILE A 1 112 ? -8.535 -6.142 23.311 1.00 55.69 112 ILE A C 1
ATOM 899 O O . ILE A 1 112 ? -8.008 -5.048 23.522 1.00 55.69 112 ILE A O 1
ATOM 903 N N . PRO A 1 113 ? -8.136 -7.259 23.946 1.00 48.84 113 PRO A N 1
ATOM 904 C CA . PRO A 1 113 ? -7.067 -7.261 24.946 1.00 48.84 113 PRO A CA 1
ATOM 905 C C . PRO A 1 113 ? -5.656 -7.187 24.339 1.00 48.84 113 PRO A C 1
ATOM 907 O O . PRO A 1 113 ? -4.684 -7.143 25.095 1.00 48.84 113 PRO A O 1
ATOM 910 N N . ASP A 1 114 ? -5.536 -7.157 23.008 1.00 51.94 114 ASP A N 1
ATOM 911 C CA . ASP A 1 114 ? -4.256 -7.194 22.308 1.00 51.94 114 ASP A CA 1
ATOM 912 C C . ASP A 1 114 ? -3.653 -5.822 22.000 1.00 51.94 114 ASP A C 1
ATOM 914 O O . ASP A 1 114 ? -4.321 -4.825 21.718 1.00 51.94 114 ASP A O 1
ATOM 918 N N . PHE A 1 115 ? -2.326 -5.809 22.083 1.00 48.94 115 PHE A N 1
ATOM 919 C CA . PHE A 1 115 ? -1.451 -4.649 21.971 1.00 48.94 115 PHE A CA 1
ATOM 920 C C . PHE A 1 115 ? -1.343 -4.099 20.531 1.00 48.94 115 PHE A C 1
ATOM 922 O O . PHE A 1 115 ? -1.067 -2.911 20.347 1.00 48.94 115 PHE A O 1
ATOM 929 N N . PHE A 1 116 ? -1.624 -4.940 19.529 1.00 51.97 116 PHE A N 1
ATOM 930 C CA . PHE A 1 116 ? -1.679 -4.601 18.107 1.00 51.97 116 PHE A CA 1
ATOM 931 C C . PHE A 1 116 ? -3.032 -4.996 17.506 1.00 51.97 116 PHE A C 1
ATOM 933 O O . PHE A 1 116 ? -3.552 -6.077 17.770 1.00 51.97 116 PHE A O 1
ATOM 940 N N . CYS A 1 117 ? -3.589 -4.115 16.673 1.00 59.69 117 CYS A N 1
ATOM 941 C CA . CYS A 1 117 ? -4.751 -4.429 15.849 1.00 59.69 117 CYS A CA 1
ATOM 942 C C . CYS A 1 117 ? -4.281 -5.217 14.621 1.00 59.69 117 CYS A C 1
ATOM 944 O O . CYS A 1 117 ? -3.917 -4.612 13.617 1.00 59.69 117 CYS A O 1
ATOM 946 N N . ASP A 1 118 ? -4.223 -6.541 14.730 1.00 58.88 118 ASP A N 1
ATOM 947 C CA . ASP A 1 118 ? -3.811 -7.435 13.643 1.00 58.88 118 ASP A CA 1
ATOM 948 C C . ASP A 1 118 ? -5.013 -8.270 13.157 1.00 58.88 118 ASP A C 1
ATOM 950 O O . ASP A 1 118 ? -5.873 -8.656 13.956 1.00 58.88 118 ASP A O 1
ATOM 954 N N . LEU A 1 119 ? -5.102 -8.524 11.843 1.00 60.09 119 LEU A N 1
ATOM 955 C CA . LEU A 1 119 ? -6.218 -9.257 11.231 1.00 60.09 119 LEU A CA 1
ATOM 956 C C . LEU A 1 119 ? -6.345 -10.668 11.805 1.00 60.09 119 LEU A C 1
ATOM 958 O O . LEU A 1 119 ? -7.464 -11.114 12.057 1.00 60.09 119 LEU A O 1
ATOM 962 N N . GLY A 1 120 ? -5.219 -11.344 12.042 1.00 60.44 120 GLY A N 1
ATOM 963 C CA . GLY A 1 120 ? -5.183 -12.707 12.576 1.00 60.44 120 GLY A CA 1
ATOM 964 C C . GLY A 1 120 ? -5.940 -12.856 13.905 1.00 60.44 120 GLY A C 1
ATOM 965 O O . GLY A 1 120 ? -6.954 -13.559 13.950 1.00 60.44 120 GLY A O 1
ATOM 966 N N . PRO A 1 121 ? -5.511 -12.177 14.985 1.00 58.81 121 PRO A N 1
ATOM 967 C CA . PRO A 1 121 ? -6.188 -12.257 16.276 1.00 58.81 121 PRO A CA 1
ATOM 968 C C . PRO A 1 121 ? -7.609 -11.677 16.246 1.00 58.81 121 PRO A C 1
ATOM 970 O O . PRO A 1 121 ? -8.484 -12.211 16.925 1.00 58.81 121 PRO A O 1
ATOM 973 N N . LEU A 1 122 ? -7.909 -10.659 15.421 1.00 61.91 122 LEU A N 1
ATOM 974 C CA . LEU A 1 122 ? -9.286 -10.156 15.287 1.00 61.91 122 LEU A CA 1
ATOM 975 C C . LEU A 1 122 ? -10.253 -11.214 14.729 1.00 61.91 122 LEU A C 1
ATOM 977 O O . LEU A 1 122 ? -11.392 -11.298 15.195 1.00 61.91 122 LEU A O 1
ATOM 981 N N . MET A 1 123 ? -9.810 -12.028 13.766 1.00 56.00 123 MET A N 1
ATOM 982 C CA . MET A 1 123 ? -10.619 -13.106 13.180 1.00 56.00 123 MET A CA 1
ATOM 983 C C . MET A 1 123 ? -10.864 -14.263 14.154 1.00 56.00 123 MET A C 1
ATOM 985 O O . MET A 1 123 ? -11.864 -14.964 14.031 1.00 56.00 123 MET A O 1
ATOM 989 N N . GLN A 1 124 ? -9.991 -14.458 15.144 1.00 58.81 124 GLN A N 1
ATOM 990 C CA . GLN A 1 124 ? -10.116 -15.543 16.120 1.00 58.81 124 GLN A CA 1
ATOM 991 C C . GLN A 1 124 ? -11.137 -15.241 17.235 1.00 58.81 124 GLN A C 1
ATOM 993 O O . GLN A 1 124 ? -11.625 -16.157 17.893 1.00 58.81 124 GLN A O 1
ATOM 998 N N . VAL A 1 125 ? -11.477 -13.961 17.442 1.00 59.59 125 VAL A N 1
ATOM 999 C CA . VAL A 1 125 ? -12.385 -13.489 18.511 1.00 59.59 125 VAL A CA 1
ATOM 1000 C C . VAL A 1 125 ? -13.771 -13.090 17.967 1.00 59.59 125 VAL A C 1
ATOM 1002 O O . VAL A 1 125 ? -14.699 -12.806 18.734 1.00 59.59 125 VAL A O 1
ATOM 1005 N N . SER A 1 126 ? -13.954 -13.059 16.644 1.00 62.28 126 SER A N 1
ATOM 1006 C CA . SER A 1 126 ? -15.252 -12.768 16.029 1.00 62.28 126 SER A CA 1
ATOM 1007 C C . SER A 1 126 ? -16.201 -13.962 16.090 1.00 62.28 126 SER A C 1
ATOM 1009 O O . SER A 1 126 ? -15.791 -15.098 15.885 1.00 62.28 126 SER A O 1
ATOM 1011 N N . CYS A 1 127 ? -17.487 -13.691 16.316 1.00 63.84 127 CYS A N 1
ATOM 1012 C CA . CYS A 1 127 ? -18.539 -14.716 16.278 1.00 63.84 127 CYS A CA 1
ATOM 1013 C C . CYS A 1 127 ? -19.232 -14.836 14.919 1.00 63.84 127 CYS A C 1
ATOM 1015 O O . CYS A 1 127 ? -20.088 -15.699 14.744 1.00 63.84 127 CYS A O 1
ATOM 1017 N N . SER A 1 128 ? -18.902 -13.945 13.985 1.00 63.69 128 SER A N 1
ATOM 1018 C CA . SER A 1 128 ? -19.389 -13.999 12.610 1.00 63.69 128 SER A CA 1
ATOM 1019 C C . SER A 1 128 ? -18.499 -14.894 11.757 1.00 63.69 128 SER A C 1
ATOM 1021 O O . SER A 1 128 ? -17.310 -15.036 12.036 1.00 63.69 128 SER A O 1
ATOM 1023 N N . ASP A 1 129 ? -19.069 -15.435 10.685 1.00 63.41 129 ASP A N 1
ATOM 1024 C CA . ASP A 1 129 ? -18.344 -16.246 9.712 1.00 63.41 129 ASP A CA 1
ATOM 1025 C C . ASP A 1 129 ? -17.217 -15.427 9.054 1.00 63.41 129 ASP A C 1
ATOM 1027 O O . ASP A 1 129 ? -17.453 -14.369 8.460 1.00 63.41 129 ASP A O 1
ATOM 1031 N N . THR A 1 130 ? -15.972 -15.881 9.207 1.00 66.69 130 THR A N 1
ATOM 1032 C CA . THR A 1 130 ? -14.766 -15.169 8.761 1.00 66.69 130 THR A CA 1
ATOM 1033 C C . THR A 1 130 ? -14.289 -15.599 7.378 1.00 66.69 130 THR A C 1
ATOM 1035 O O . THR A 1 130 ? -13.338 -15.001 6.869 1.00 66.69 130 THR A O 1
ATOM 1038 N N . GLN A 1 131 ? -14.963 -16.562 6.731 1.00 66.81 131 GLN A N 1
ATOM 1039 C CA . GLN A 1 131 ? -14.563 -17.107 5.427 1.00 66.81 131 GLN A CA 1
ATOM 1040 C C . GLN A 1 131 ? -14.348 -16.029 4.361 1.00 66.81 131 GLN A C 1
ATOM 1042 O O . GLN A 1 131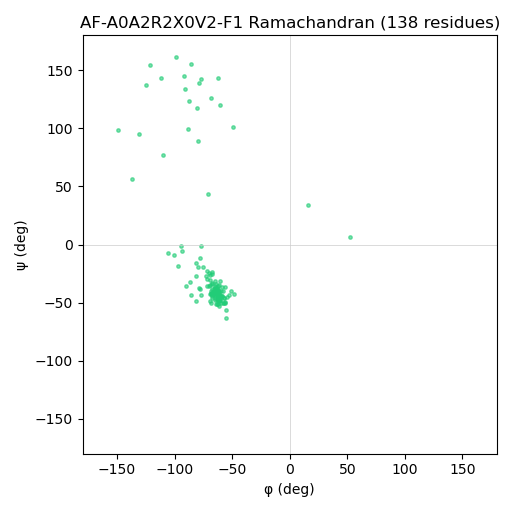 ? -13.355 -16.070 3.641 1.00 66.81 131 GLN A 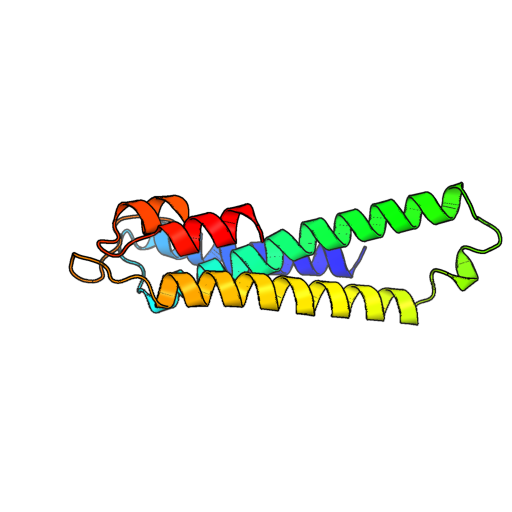O 1
ATOM 1047 N N . VAL A 1 132 ? -15.236 -15.033 4.280 1.00 67.06 132 VAL A N 1
ATOM 1048 C CA . VAL A 1 132 ? -15.125 -13.948 3.288 1.00 67.06 132 VAL A CA 1
ATOM 1049 C C . VAL A 1 132 ? -13.882 -13.092 3.545 1.00 67.06 132 VAL A C 1
ATOM 1051 O O . VAL A 1 132 ? -13.194 -12.720 2.602 1.00 67.06 132 VAL A O 1
ATOM 1054 N N . ASN A 1 133 ? -13.547 -12.825 4.810 1.00 67.62 133 ASN A N 1
ATOM 1055 C CA . ASN A 1 133 ? -12.349 -12.061 5.161 1.00 67.62 133 ASN A CA 1
ATOM 1056 C C . ASN A 1 133 ? -11.071 -12.856 4.925 1.00 67.62 133 ASN A C 1
ATOM 1058 O O . ASN A 1 133 ? -10.088 -12.296 4.463 1.00 67.62 13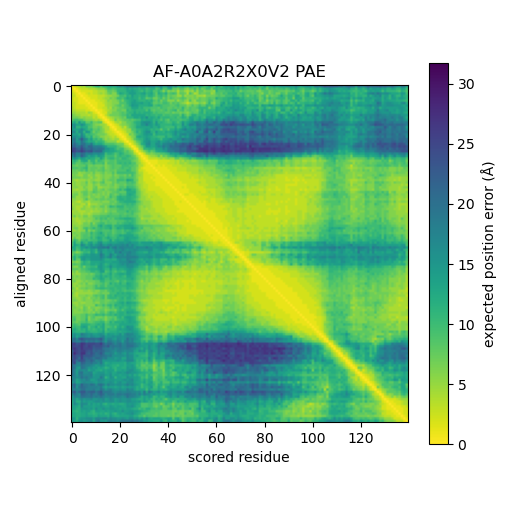3 ASN A O 1
ATOM 1062 N N . GLN A 1 134 ? -11.113 -14.166 5.157 1.00 68.75 134 GLN A N 1
ATOM 1063 C CA . GLN A 1 134 ? -10.002 -15.070 4.877 1.00 68.75 134 GLN A CA 1
ATOM 1064 C C . GLN A 1 134 ? -9.742 -15.192 3.375 1.00 68.75 134 GLN A C 1
ATOM 1066 O O . GLN A 1 134 ? -8.594 -15.138 2.957 1.00 68.75 134 GLN A O 1
ATOM 1071 N N . LEU A 1 135 ? -10.803 -15.299 2.571 1.00 72.94 135 LEU A N 1
ATOM 1072 C CA . LEU A 1 135 ? -10.719 -15.308 1.112 1.00 72.94 135 LEU A CA 1
ATOM 1073 C C . LEU A 1 135 ? -10.159 -13.990 0.582 1.00 72.94 135 LEU A C 1
ATOM 1075 O O . LEU A 1 135 ? -9.235 -14.021 -0.219 1.00 72.94 135 LEU A O 1
ATOM 1079 N N . VAL A 1 136 ? -10.662 -12.844 1.046 1.00 73.06 136 VAL A N 1
ATOM 1080 C CA . VAL A 1 136 ? -10.142 -11.537 0.614 1.00 73.06 136 VAL A CA 1
ATOM 1081 C C . VAL A 1 136 ? -8.668 -11.383 0.988 1.00 73.06 136 VAL A C 1
ATOM 1083 O O . VAL A 1 136 ? -7.906 -10.954 0.147 1.00 73.06 136 VAL A O 1
ATOM 1086 N N . LEU A 1 137 ? -8.241 -11.824 2.173 1.00 72.50 137 LEU A N 1
ATOM 1087 C CA . LEU A 1 137 ? -6.832 -11.799 2.605 1.00 72.50 137 LEU A CA 1
ATOM 1088 C C . LEU A 1 137 ? -5.918 -12.744 1.811 1.00 72.50 137 LEU A C 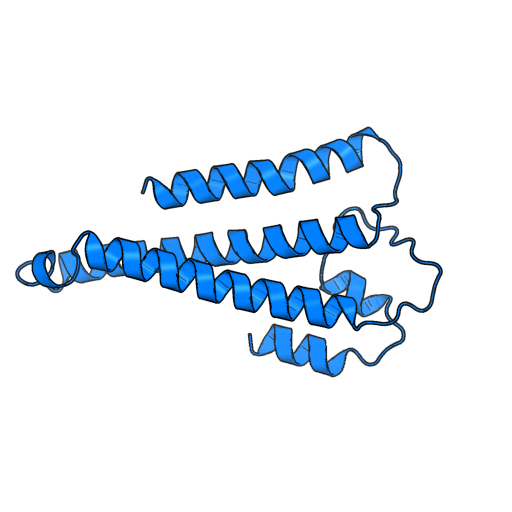1
ATOM 1090 O O . LEU A 1 137 ? -4.715 -12.535 1.747 1.00 72.50 137 LEU A O 1
ATOM 1094 N N . LEU A 1 138 ? -6.474 -13.807 1.228 1.00 72.44 138 LEU A N 1
ATOM 1095 C CA . LEU A 1 138 ? -5.728 -14.754 0.394 1.00 72.44 138 LEU A CA 1
ATOM 1096 C C . LEU A 1 138 ? -5.645 -14.314 -1.071 1.00 72.44 138 LEU A C 1
ATOM 1098 O O . LEU A 1 138 ? -4.686 -14.658 -1.758 1.00 72.44 138 LEU A O 1
ATOM 1102 N N . PHE A 1 139 ? -6.675 -13.625 -1.561 1.00 68.81 139 PHE A N 1
ATOM 1103 C CA . PHE A 1 139 ? -6.804 -13.227 -2.963 1.00 68.81 139 PHE A CA 1
ATOM 1104 C C . PHE A 1 139 ? -6.348 -11.794 -3.251 1.00 68.81 139 PHE A C 1
ATOM 1106 O O . PHE A 1 139 ? -6.131 -11.469 -4.420 1.00 68.81 139 PHE A O 1
ATOM 1113 N N . LEU A 1 140 ? -6.258 -10.949 -2.225 1.00 65.00 140 LEU A N 1
ATOM 1114 C CA . LEU A 1 140 ? -6.034 -9.509 -2.303 1.00 65.00 140 LEU A CA 1
ATOM 1115 C C . LEU A 1 140 ? -4.905 -9.129 -1.343 1.00 65.00 140 LEU A C 1
ATOM 1117 O O . LEU A 1 140 ? -4.041 -8.346 -1.793 1.00 65.00 140 LEU A O 1
#

Solvent-accessible surface area (backbone atoms only — not comparable to full-atom values): 7895 Å² total; per-residue (Å²): 109,73,64,56,57,48,48,53,51,50,42,48,64,59,50,45,56,58,50,48,52,48,61,73,64,72,54,69,59,58,52,66,70,57,34,47,53,50,37,30,52,50,45,26,41,53,47,39,51,55,50,50,53,51,52,50,52,49,51,56,49,39,49,71,79,36,57,92,51,28,67,77,69,64,33,73,70,48,54,54,47,52,51,51,50,46,53,53,49,25,45,50,52,20,47,50,56,42,48,51,58,67,68,55,48,62,75,61,83,83,62,53,76,61,92,65,67,45,73,70,67,53,60,74,60,36,72,47,88,50,63,66,57,53,49,47,67,73,78,104

Nearest PDB structures (foldseek):
  8uxy-assembly1_A  TM=9.317E-01  e=6.277E-12  synthetic construct
  8uy0-assembly1_A  TM=9.321E-01  e=7.686E-10  synthetic construct
  8uyq-assembly1_A  TM=9.054E-01  e=3.963E-09  synthetic construct
  8hti-assembly1_R  TM=8.997E-01  e=3.086E-07  Homo sapiens
  8uxv-assembly1_A  TM=9.101E-01  e=1.199E-06  synthetic construct

Radius of gyration: 18.78 Å; Cα contacts (8 Å, |Δi|>4): 104; chains: 1; bounding box: 40×29×56 Å

Foldseek 3Di:
DVVLVVLVCQLCVLQVVLLVVLVVVVPLFDFPVRQLVNQLSNQLSVQLNVLVVVVVVVLVVCCVPPVPCSCVCDDPVVVVVSSVVSNVVSNVLSVVLSVVLVVFAFPDPRGDRDSHSDPVVSLVRTPDDCVVSVVSVVPD